Protein AF-A0A2U8WEM3-F1 (afdb_monomer_lite)

Radius of gyration: 13.28 Å; chains: 1; bounding box: 31×22×31 Å

Secondary structure (DSSP, 8-state):
-HHHHHHHHHHHHHHHHHHHHHHHH-TTT--HHHHHHHHHHHHHSTTTTTS-THHHHHHHHHHHH-

Organism: NCBI:txid2202825

Structure (mmCIF, N/CA/C/O backbone):
data_AF-A0A2U8WEM3-F1
#
_entry.id   AF-A0A2U8WEM3-F1
#
loop_
_atom_site.group_PDB
_atom_site.id
_atom_site.type_symbol
_atom_site.label_atom_id
_atom_site.label_alt_id
_atom_site.label_comp_id
_atom_site.label_asym_id
_atom_site.label_entity_id
_atom_site.label_seq_id
_atom_site.pdbx_PDB_ins_code
_atom_site.Cartn_x
_atom_site.Cartn_y
_atom_site.Cartn_z
_atom_site.occupancy
_atom_site.B_iso_or_equiv
_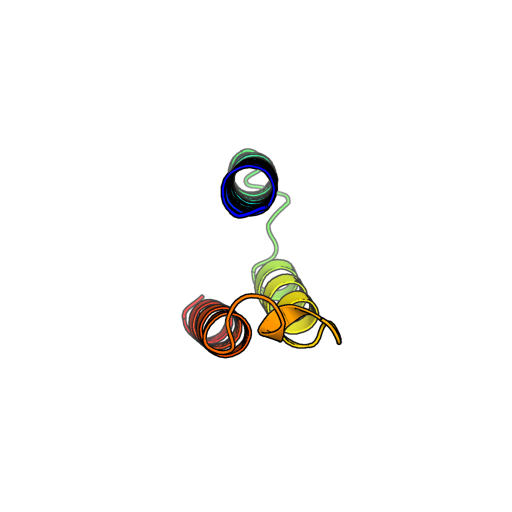atom_site.auth_seq_id
_atom_site.auth_comp_id
_atom_site.auth_asym_id
_atom_site.auth_atom_id
_atom_site.pdbx_PDB_model_num
ATOM 1 N N . MET A 1 1 ? 18.471 8.402 -17.938 1.00 53.16 1 MET A N 1
ATOM 2 C CA . MET A 1 1 ? 17.338 7.525 -17.559 1.00 53.16 1 MET A CA 1
ATOM 3 C C . MET A 1 1 ? 17.195 7.372 -16.045 1.00 53.16 1 MET A C 1
ATOM 5 O O . MET A 1 1 ? 16.149 7.760 -15.550 1.00 53.16 1 MET A O 1
ATOM 9 N N . LYS A 1 2 ? 18.238 6.964 -15.302 1.00 60.31 2 LYS A N 1
ATOM 10 C CA . LYS A 1 2 ? 18.183 6.739 -13.836 1.00 60.31 2 LYS A CA 1
ATOM 11 C C . LYS A 1 2 ? 17.610 7.881 -12.975 1.00 60.31 2 LYS A C 1
ATOM 13 O O . LYS A 1 2 ? 16.971 7.613 -11.968 1.00 60.31 2 LYS A O 1
ATOM 18 N N . GLN A 1 3 ? 17.833 9.143 -13.347 1.00 68.25 3 GLN A N 1
ATOM 19 C CA . GLN A 1 3 ? 17.390 10.288 -12.538 1.00 68.25 3 GLN A CA 1
ATOM 20 C C . GLN A 1 3 ? 15.877 10.535 -12.614 1.00 68.25 3 GLN A C 1
ATOM 22 O O . GLN A 1 3 ? 15.257 10.788 -11.591 1.00 68.25 3 GLN A O 1
ATOM 27 N N . ARG A 1 4 ? 15.270 10.355 -13.794 1.00 62.34 4 ARG A N 1
ATOM 28 C CA . ARG A 1 4 ? 13.812 10.474 -13.964 1.00 62.34 4 ARG A CA 1
ATOM 29 C C . ARG A 1 4 ? 13.059 9.338 -13.272 1.00 62.34 4 ARG A C 1
ATOM 31 O O . ARG A 1 4 ? 11.991 9.558 -12.721 1.00 62.34 4 ARG A O 1
ATOM 38 N N . GLU A 1 5 ? 13.627 8.131 -13.264 1.00 62.72 5 GLU A N 1
ATOM 39 C CA . GLU A 1 5 ? 13.088 7.017 -12.470 1.00 62.72 5 GLU A CA 1
ATOM 40 C C . GLU A 1 5 ? 13.181 7.291 -10.968 1.00 62.72 5 GLU A C 1
ATOM 42 O O . GLU A 1 5 ? 12.264 6.951 -10.226 1.00 62.72 5 GLU A O 1
ATOM 47 N N . LEU A 1 6 ? 14.273 7.908 -10.508 1.00 63.28 6 LEU A N 1
ATOM 48 C CA . LEU A 1 6 ? 14.425 8.280 -9.105 1.00 63.28 6 LEU A CA 1
ATOM 49 C C . LEU A 1 6 ? 13.401 9.348 -8.699 1.00 63.28 6 LEU A C 1
ATOM 51 O O . LEU A 1 6 ? 12.741 9.179 -7.679 1.00 63.28 6 LEU A O 1
ATOM 55 N N . GLU A 1 7 ? 13.213 10.384 -9.518 1.00 61.28 7 GLU A N 1
ATOM 56 C CA . GLU A 1 7 ? 12.178 11.406 -9.311 1.00 61.28 7 GLU A CA 1
ATOM 57 C C . GLU A 1 7 ? 10.775 10.793 -9.283 1.00 61.28 7 GLU A C 1
ATOM 59 O O . GLU A 1 7 ? 10.020 11.045 -8.350 1.00 61.28 7 GLU A O 1
ATOM 64 N N . ALA A 1 8 ? 10.444 9.911 -10.231 1.00 63.69 8 ALA A N 1
ATOM 65 C CA . ALA A 1 8 ? 9.149 9.231 -10.248 1.00 63.69 8 ALA A CA 1
ATOM 66 C C . ALA A 1 8 ? 8.908 8.392 -8.979 1.00 63.69 8 ALA A C 1
ATOM 68 O O . ALA A 1 8 ? 7.797 8.364 -8.449 1.00 63.69 8 ALA A O 1
ATOM 69 N N . ARG A 1 9 ? 9.951 7.732 -8.456 1.00 64.81 9 ARG A N 1
ATOM 70 C CA . ARG A 1 9 ? 9.871 6.961 -7.204 1.00 64.81 9 ARG A CA 1
ATOM 71 C C . ARG A 1 9 ? 9.707 7.861 -5.982 1.00 64.81 9 ARG A C 1
ATOM 73 O O . ARG A 1 9 ? 8.956 7.494 -5.086 1.00 64.81 9 ARG A O 1
ATOM 80 N N . ILE A 1 10 ? 10.372 9.015 -5.949 1.00 67.56 10 ILE A N 1
ATOM 81 C CA . ILE A 1 10 ? 10.223 10.006 -4.873 1.00 67.56 10 ILE A CA 1
ATOM 82 C C . ILE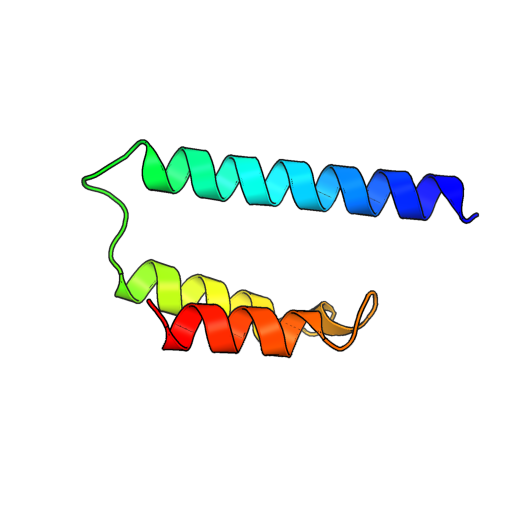 A 1 10 ? 8.796 10.558 -4.864 1.00 67.56 10 ILE A C 1
ATOM 84 O O . ILE A 1 10 ? 8.143 10.499 -3.828 1.00 67.56 10 ILE A O 1
ATOM 88 N N . VAL A 1 11 ? 8.272 10.969 -6.022 1.00 65.44 11 VAL A N 1
ATOM 89 C CA . VAL A 1 11 ? 6.898 11.483 -6.151 1.00 65.44 11 VAL A CA 1
ATOM 90 C C . VAL A 1 11 ? 5.867 10.436 -5.719 1.00 65.44 11 VAL A C 1
ATOM 92 O O . VAL A 1 11 ? 4.923 10.755 -5.001 1.00 65.44 11 VAL A O 1
ATOM 95 N N . ALA A 1 12 ? 6.054 9.165 -6.090 1.00 67.31 12 ALA A N 1
ATOM 96 C CA . ALA A 1 12 ? 5.170 8.085 -5.650 1.00 67.31 12 ALA A CA 1
ATOM 97 C C . ALA A 1 12 ? 5.192 7.888 -4.121 1.00 67.31 12 ALA A C 1
ATOM 99 O O . ALA A 1 12 ? 4.149 7.644 -3.512 1.00 67.31 12 ALA A O 1
ATOM 100 N N . ILE A 1 13 ? 6.366 8.020 -3.494 1.00 77.62 13 ILE A N 1
ATOM 101 C CA . ILE A 1 13 ? 6.524 7.939 -2.035 1.00 77.62 13 ILE A CA 1
ATOM 102 C C . ILE A 1 13 ? 5.861 9.140 -1.350 1.00 77.62 13 ILE A C 1
ATOM 104 O O . ILE A 1 13 ? 5.122 8.945 -0.388 1.00 77.62 13 ILE A O 1
ATOM 108 N N . GLU A 1 14 ? 6.069 10.359 -1.849 1.00 69.25 14 GLU A N 1
ATOM 109 C CA . GLU A 1 14 ? 5.421 11.572 -1.328 1.00 69.25 14 GLU A CA 1
ATOM 110 C C . GLU A 1 14 ? 3.896 11.458 -1.392 1.00 69.25 14 GLU A C 1
ATOM 112 O O . GLU A 1 14 ? 3.204 11.739 -0.412 1.00 69.25 14 GLU A O 1
ATOM 117 N N . HIS A 1 15 ? 3.365 10.957 -2.507 1.00 62.69 15 HIS A N 1
ATOM 118 C CA . HIS A 1 15 ? 1.928 10.792 -2.682 1.00 62.69 15 HIS A CA 1
ATOM 119 C C . HIS A 1 15 ? 1.343 9.732 -1.735 1.00 62.69 15 HIS A C 1
ATOM 121 O O . HIS A 1 15 ? 0.260 9.931 -1.181 1.00 62.69 15 HIS A O 1
ATOM 127 N N . ALA A 1 16 ? 2.064 8.629 -1.508 1.00 77.25 16 ALA A N 1
ATOM 128 C CA . ALA A 1 16 ? 1.671 7.600 -0.548 1.00 77.25 16 ALA A CA 1
ATOM 129 C C . ALA A 1 16 ? 1.700 8.127 0.897 1.00 77.25 16 ALA A C 1
ATOM 131 O O . ALA A 1 16 ? 0.765 7.884 1.660 1.00 77.25 16 ALA A O 1
ATOM 132 N N . LEU A 1 17 ? 2.730 8.899 1.261 1.00 73.19 17 LEU A N 1
ATOM 133 C CA . LEU A 1 17 ? 2.829 9.547 2.570 1.00 73.19 17 LEU A CA 1
ATOM 134 C C . LEU A 1 17 ? 1.697 10.554 2.785 1.00 73.19 17 LEU A C 1
ATOM 136 O O . LEU A 1 17 ? 1.104 10.569 3.859 1.00 73.19 17 LEU A O 1
ATOM 140 N N . GLN A 1 18 ? 1.336 11.334 1.764 1.00 69.81 18 GLN A N 1
ATOM 141 C CA . GLN A 1 18 ? 0.213 12.268 1.835 1.00 69.81 18 GLN A CA 1
ATOM 142 C C . GLN A 1 18 ? -1.119 11.542 2.060 1.00 69.81 18 GLN A C 1
ATOM 144 O O . GLN A 1 18 ? -1.924 11.981 2.878 1.00 69.81 18 GLN A O 1
ATOM 149 N N . VAL A 1 19 ? -1.349 10.412 1.382 1.00 71.19 19 VAL A N 1
ATOM 150 C CA . VAL A 1 19 ? -2.544 9.580 1.599 1.00 71.19 19 VAL A CA 1
ATOM 151 C C . VAL A 1 19 ? -2.573 9.047 3.029 1.00 71.19 19 VAL A C 1
ATOM 153 O O . VAL A 1 19 ? -3.594 9.175 3.697 1.00 71.19 19 VAL A O 1
ATOM 156 N N . ILE A 1 20 ? -1.451 8.526 3.531 1.00 73.88 20 ILE A N 1
ATOM 157 C CA . ILE A 1 20 ? -1.338 8.046 4.914 1.00 73.88 20 ILE A CA 1
ATOM 158 C C . ILE A 1 20 ? -1.623 9.181 5.908 1.00 73.88 20 ILE A C 1
ATOM 160 O O . ILE A 1 20 ? -2.423 8.995 6.819 1.00 73.88 20 ILE A O 1
ATOM 164 N N . VAL A 1 21 ? -1.031 10.364 5.725 1.00 66.44 21 VAL A N 1
ATOM 165 C CA . VAL A 1 21 ? -1.263 11.536 6.588 1.00 66.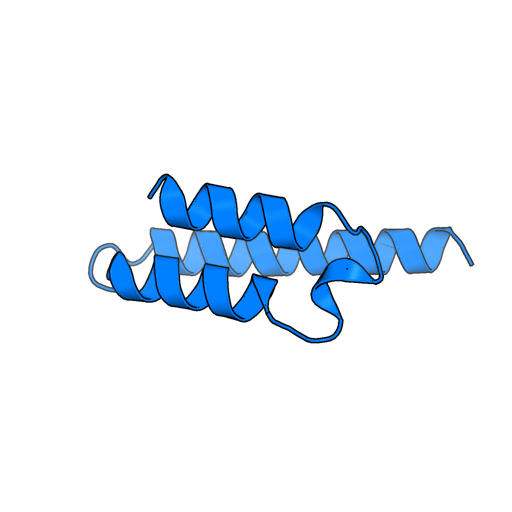44 21 VAL A CA 1
ATOM 166 C C . VAL A 1 21 ? -2.725 11.972 6.547 1.00 66.44 21 VAL A C 1
ATOM 168 O O . VAL A 1 21 ? -3.310 12.203 7.603 1.00 66.44 21 VAL A O 1
ATOM 171 N N . ASN A 1 22 ? -3.338 12.035 5.364 1.00 61.78 22 ASN A N 1
ATOM 172 C CA . ASN A 1 22 ? -4.747 12.399 5.210 1.00 61.78 22 ASN A CA 1
ATOM 173 C C . ASN A 1 22 ? -5.659 11.389 5.916 1.00 61.78 22 ASN A C 1
ATOM 175 O O . ASN A 1 22 ? -6.586 11.778 6.620 1.00 61.78 22 ASN A O 1
ATOM 179 N N . CYS A 1 23 ? -5.356 10.098 5.786 1.00 63.19 23 CYS A N 1
ATOM 180 C CA . CYS A 1 23 ? -6.065 9.033 6.476 1.00 63.19 23 CYS A CA 1
ATOM 181 C C . CYS A 1 23 ? -5.900 9.136 8.005 1.00 63.19 23 CYS A C 1
ATOM 183 O O . CYS A 1 23 ? -6.883 9.059 8.734 1.00 63.19 23 CYS A O 1
ATOM 185 N N . LEU A 1 24 ? -4.681 9.351 8.508 1.00 61.81 24 LEU A N 1
ATOM 186 C CA . LEU A 1 24 ? -4.396 9.423 9.949 1.00 61.81 24 LEU A CA 1
ATOM 187 C C . LEU A 1 24 ? -4.923 10.701 10.618 1.00 61.81 24 LEU A C 1
ATOM 189 O O . LEU A 1 24 ? -5.203 10.693 11.818 1.00 61.81 24 LEU A O 1
ATOM 193 N N . SER A 1 25 ? -5.049 11.792 9.860 1.00 59.38 25 SER A N 1
ATOM 194 C CA . SER A 1 25 ? -5.549 13.080 10.356 1.00 59.38 25 SER A CA 1
ATOM 195 C C . SER A 1 25 ? -7.053 13.058 10.632 1.00 59.38 25 SER A C 1
ATOM 197 O O . SER A 1 25 ? -7.530 13.824 11.467 1.00 59.38 25 SER A O 1
ATOM 199 N N . ASP A 1 26 ? -7.793 12.150 9.996 1.00 60.56 26 ASP A N 1
ATOM 200 C CA . ASP A 1 26 ? -9.227 11.985 10.203 1.00 60.56 26 ASP A CA 1
ATOM 201 C C . ASP A 1 26 ? -9.515 10.711 11.017 1.00 60.56 26 ASP A C 1
ATOM 203 O O . ASP A 1 26 ? -9.805 9.632 10.489 1.00 60.56 26 ASP A O 1
ATOM 207 N N . ARG A 1 27 ? -9.411 10.855 12.346 1.00 51.78 27 ARG A N 1
ATOM 208 C CA . ARG A 1 27 ? -9.586 9.789 13.353 1.00 51.78 27 ARG A CA 1
ATOM 209 C C . ARG A 1 27 ? -10.959 9.098 13.330 1.00 51.78 27 ARG A C 1
ATOM 211 O O . ARG A 1 27 ? -11.093 8.065 13.978 1.00 51.78 27 ARG A O 1
ATOM 218 N N . GLN A 1 28 ? -11.958 9.626 12.616 1.00 54.00 28 GLN A N 1
ATOM 219 C CA . GLN A 1 28 ? -13.262 8.972 12.426 1.00 54.00 28 GLN A CA 1
ATOM 220 C C . GLN A 1 28 ? -13.379 8.212 11.088 1.00 54.00 28 GLN A C 1
ATOM 222 O O . GLN A 1 28 ? -14.336 7.463 10.906 1.00 54.00 28 GLN A O 1
ATOM 227 N N . SER A 1 29 ? -12.417 8.356 10.167 1.00 54.53 29 SER A N 1
ATOM 228 C CA . SER A 1 29 ? -12.518 7.844 8.786 1.00 54.53 29 SER A CA 1
ATOM 229 C C . SER A 1 29 ? -11.715 6.570 8.487 1.00 54.53 29 SER A C 1
ATOM 231 O O . SER A 1 29 ? -11.959 5.907 7.471 1.00 54.53 29 SER A O 1
ATOM 233 N N . LEU A 1 30 ? -10.750 6.217 9.342 1.00 61.94 30 LEU A N 1
ATOM 234 C CA . LEU A 1 30 ? -9.900 5.044 9.144 1.00 61.94 30 LEU A CA 1
ATOM 235 C C . LEU A 1 30 ? -10.499 3.805 9.807 1.00 61.94 30 LEU A C 1
ATOM 237 O O . LEU A 1 30 ? -10.096 3.378 10.888 1.00 61.94 30 LEU A O 1
ATOM 241 N N . ASP A 1 31 ? -11.448 3.198 9.105 1.00 74.06 31 ASP A N 1
ATOM 242 C CA . ASP A 1 31 ? -11.818 1.810 9.349 1.00 74.06 31 ASP A CA 1
ATOM 243 C C . ASP A 1 31 ? -10.590 0.913 9.089 1.00 74.06 31 ASP A C 1
ATOM 245 O O . ASP A 1 31 ? -9.995 0.931 8.005 1.00 74.06 31 ASP A O 1
ATOM 249 N N . ARG A 1 32 ? -10.181 0.140 10.100 1.00 73.44 32 ARG A N 1
ATOM 250 C CA . ARG A 1 32 ? -9.039 -0.786 10.012 1.00 73.44 32 ARG A CA 1
ATOM 251 C C . ARG A 1 32 ? -9.197 -1.763 8.845 1.00 73.44 32 ARG A C 1
ATOM 253 O O . ARG A 1 32 ? -8.235 -2.002 8.123 1.00 73.44 32 ARG A O 1
ATOM 260 N N . GLY A 1 33 ? -10.402 -2.283 8.626 1.00 81.19 33 GLY A N 1
ATOM 261 C CA . GLY A 1 33 ? -10.722 -3.159 7.502 1.00 81.19 33 GLY A CA 1
ATOM 262 C C . GLY A 1 33 ? -10.550 -2.462 6.153 1.00 81.19 33 GLY A C 1
ATOM 263 O O . GLY A 1 33 ? -9.987 -3.052 5.233 1.00 81.19 33 GLY A O 1
ATOM 264 N N . LYS A 1 34 ? -10.929 -1.185 6.042 1.00 79.00 34 LYS A N 1
ATOM 265 C CA . LYS A 1 34 ? -10.666 -0.365 4.846 1.00 79.00 34 LYS A CA 1
ATOM 266 C C . LYS A 1 34 ? -9.166 -0.200 4.5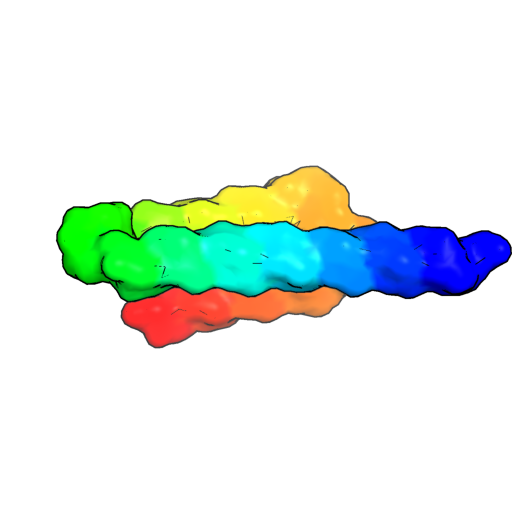88 1.00 79.00 34 LYS A C 1
ATOM 268 O O . LYS A 1 34 ? -8.741 -0.264 3.439 1.00 79.00 34 LYS A O 1
ATOM 273 N N . LEU A 1 35 ? -8.361 -0.029 5.634 1.00 76.00 35 LEU A N 1
ATOM 274 C CA . LEU A 1 35 ? -6.901 0.089 5.532 1.00 76.00 35 LEU A CA 1
ATOM 275 C C . LEU A 1 35 ? -6.259 -1.227 5.065 1.00 76.00 35 LEU A C 1
ATOM 277 O O . LEU A 1 35 ? -5.467 -1.228 4.1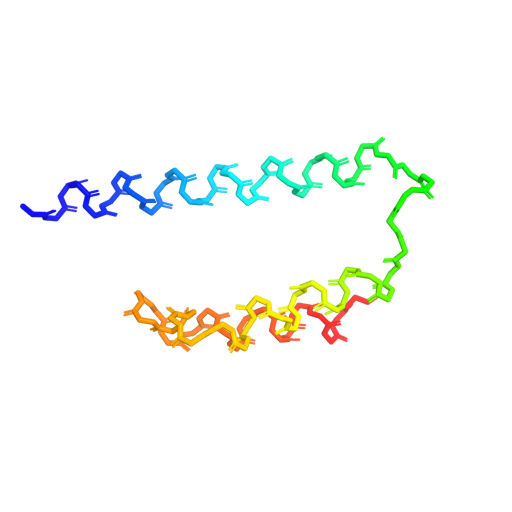23 1.00 76.00 35 LEU A O 1
ATOM 281 N N . VAL A 1 36 ? -6.669 -2.351 5.658 1.00 84.81 36 VAL A N 1
ATOM 282 C CA . VAL A 1 36 ? -6.261 -3.704 5.244 1.00 84.81 36 VAL A CA 1
ATOM 283 C C . VAL A 1 36 ? -6.644 -3.967 3.784 1.00 84.81 36 VAL A C 1
ATOM 285 O O . VAL A 1 36 ? -5.813 -4.432 3.005 1.00 84.81 36 VAL A O 1
ATOM 288 N N . TYR A 1 37 ? -7.870 -3.610 3.388 1.00 84.88 37 TYR A N 1
ATOM 289 C CA . TYR A 1 37 ? -8.354 -3.750 2.015 1.00 84.88 37 TYR A CA 1
ATOM 290 C C . TYR A 1 37 ? -7.521 -2.938 1.018 1.00 84.88 37 TYR A C 1
ATOM 292 O O . TYR A 1 37 ? -7.081 -3.478 0.006 1.00 84.88 37 TYR A O 1
ATOM 300 N N . LEU A 1 38 ? -7.264 -1.657 1.307 1.00 82.25 38 LEU A N 1
ATOM 301 C CA . LEU A 1 38 ? -6.483 -0.784 0.425 1.00 82.25 38 LEU A CA 1
ATOM 302 C C . LEU A 1 38 ? -5.040 -1.279 0.257 1.00 82.25 38 LEU A C 1
ATOM 304 O O . LEU A 1 38 ? -4.513 -1.258 -0.853 1.00 82.25 38 LEU A O 1
ATOM 308 N N . LEU A 1 39 ? -4.414 -1.761 1.334 1.00 81.69 39 LEU A N 1
ATOM 309 C CA . LEU A 1 39 ? -3.068 -2.338 1.283 1.00 81.69 39 LEU A CA 1
ATOM 310 C C . LEU A 1 39 ? -3.026 -3.654 0.494 1.00 81.69 39 LEU A C 1
ATOM 312 O O . LEU A 1 39 ? -2.083 -3.873 -0.265 1.00 81.69 39 LEU A O 1
ATOM 316 N N . GLY A 1 40 ? -4.047 -4.505 0.634 1.00 85.62 40 GLY A N 1
ATOM 317 C CA . GLY A 1 40 ? -4.196 -5.725 -0.163 1.00 85.62 40 GLY A CA 1
ATOM 318 C C . GLY A 1 40 ? -4.382 -5.425 -1.651 1.00 85.62 40 GLY A C 1
ATOM 319 O O . GLY A 1 40 ? -3.635 -5.940 -2.476 1.00 85.62 40 GLY A O 1
ATOM 320 N N . ALA A 1 41 ? -5.296 -4.511 -1.988 1.00 85.19 41 ALA A N 1
ATOM 321 C CA . ALA A 1 41 ? -5.549 -4.094 -3.366 1.00 85.19 41 ALA A CA 1
ATOM 322 C C . ALA A 1 41 ? -4.298 -3.492 -4.029 1.00 85.19 41 ALA A C 1
ATOM 324 O O . ALA A 1 41 ? -3.976 -3.827 -5.165 1.00 85.19 41 ALA A O 1
ATOM 325 N N . ALA A 1 42 ? -3.540 -2.665 -3.302 1.00 79.94 42 ALA A N 1
ATOM 326 C CA . ALA A 1 42 ? -2.277 -2.117 -3.793 1.00 79.94 42 ALA A CA 1
ATOM 327 C C . ALA A 1 42 ? -1.187 -3.189 -3.988 1.00 79.94 42 ALA A C 1
ATOM 329 O O . ALA A 1 42 ? -0.307 -3.019 -4.830 1.00 79.94 42 ALA A O 1
ATOM 330 N N . ALA A 1 43 ? -1.223 -4.289 -3.229 1.00 82.31 43 ALA A N 1
ATOM 331 C CA . ALA A 1 43 ? -0.322 -5.423 -3.429 1.00 82.31 43 ALA A CA 1
ATOM 332 C C . ALA A 1 43 ? -0.710 -6.289 -4.641 1.00 82.31 43 ALA A C 1
ATOM 334 O O . ALA A 1 43 ? 0.164 -6.944 -5.211 1.00 82.31 43 ALA A O 1
ATOM 335 N N . ASP A 1 44 ? -1.992 -6.289 -5.012 1.00 87.25 44 ASP A N 1
ATOM 336 C CA . ASP A 1 44 ? -2.563 -7.086 -6.105 1.00 87.25 44 ASP A CA 1
ATOM 337 C C . ASP A 1 44 ? -2.597 -6.350 -7.450 1.00 87.25 44 ASP A C 1
ATOM 339 O O . ASP A 1 44 ? -2.880 -6.956 -8.484 1.00 87.25 44 ASP A O 1
ATOM 343 N N . GLU A 1 45 ? -2.274 -5.055 -7.452 1.00 86.44 45 GLU A N 1
ATOM 344 C CA . GLU A 1 45 ? -2.119 -4.253 -8.662 1.00 86.44 45 GLU A CA 1
ATOM 345 C C . GLU A 1 45 ? -1.143 -4.938 -9.644 1.00 86.44 45 GLU A C 1
ATOM 347 O O . GLU A 1 45 ? -0.013 -5.262 -9.256 1.00 86.44 45 GLU A O 1
ATOM 352 N N . PRO A 1 46 ? -1.517 -5.124 -10.929 1.00 77.81 46 PRO A N 1
ATOM 353 C CA . PRO A 1 46 ? -0.725 -5.875 -11.913 1.00 77.81 46 PRO A CA 1
ATOM 354 C C . PRO A 1 46 ? 0.734 -5.414 -12.037 1.00 77.81 46 PRO A C 1
ATOM 356 O O . PRO A 1 46 ? 1.619 -6.188 -12.401 1.00 77.81 46 PRO A O 1
ATOM 359 N N . ASN A 1 47 ? 0.984 -4.146 -11.707 1.00 78.50 47 ASN A N 1
ATOM 360 C CA . ASN A 1 47 ? 2.270 -3.475 -11.839 1.00 78.50 47 ASN A CA 1
ATOM 361 C C . ASN A 1 47 ? 2.994 -3.245 -10.502 1.00 78.50 47 ASN A C 1
ATOM 363 O O . ASN A 1 47 ? 4.102 -2.704 -10.496 1.00 78.50 47 ASN A O 1
ATOM 367 N N . ALA A 1 48 ? 2.420 -3.664 -9.370 1.00 71.06 48 ALA A N 1
ATOM 368 C CA . ALA A 1 48 ? 2.948 -3.376 -8.033 1.00 71.06 48 ALA A CA 1
ATOM 369 C C . ALA A 1 48 ? 4.374 -3.915 -7.806 1.00 71.06 48 ALA A C 1
ATOM 371 O O . ALA A 1 48 ? 5.150 -3.349 -7.034 1.00 71.06 48 ALA A O 1
ATOM 372 N N . GLY A 1 49 ? 4.742 -4.996 -8.500 1.00 72.62 49 GLY A N 1
ATOM 373 C CA . GLY A 1 49 ? 6.067 -5.614 -8.433 1.00 72.62 49 GLY A CA 1
ATOM 374 C C . GLY A 1 49 ? 7.071 -5.148 -9.492 1.00 72.62 49 GLY A C 1
ATOM 375 O O . GLY A 1 49 ? 8.244 -5.500 -9.372 1.00 72.62 49 GLY A O 1
ATOM 376 N N . LEU A 1 50 ? 6.660 -4.369 -10.506 1.00 75.31 50 LEU A N 1
ATOM 377 C CA . LEU A 1 50 ? 7.521 -4.030 -11.654 1.00 75.31 50 LEU A CA 1
ATOM 378 C C . LEU A 1 50 ? 8.773 -3.249 -11.243 1.00 75.31 50 LEU A C 1
ATOM 380 O O . LEU A 1 50 ? 9.865 -3.514 -11.737 1.00 75.31 50 LEU A O 1
ATOM 384 N N . SER A 1 51 ? 8.622 -2.313 -10.308 1.00 71.56 51 SER A N 1
ATOM 385 C CA . SER A 1 51 ? 9.729 -1.486 -9.815 1.00 71.56 51 SER A CA 1
ATOM 386 C C . SER A 1 51 ? 10.532 -2.168 -8.703 1.00 71.56 51 SER A C 1
ATOM 388 O O . SER A 1 51 ? 11.706 -1.852 -8.504 1.00 71.56 51 SER A O 1
ATOM 390 N N . ASN A 1 52 ? 9.899 -3.060 -7.934 1.00 75.38 52 ASN A N 1
ATOM 391 C CA . ASN A 1 52 ? 10.524 -3.844 -6.870 1.00 75.38 52 ASN A CA 1
ATOM 392 C C . ASN A 1 52 ? 9.594 -4.992 -6.443 1.00 75.38 52 ASN A C 1
ATOM 394 O O . ASN A 1 52 ? 8.549 -4.763 -5.832 1.00 75.38 52 ASN A O 1
ATOM 398 N N . ALA A 1 53 ? 10.021 -6.233 -6.680 1.00 79.88 53 ALA A N 1
ATOM 399 C CA . ALA A 1 53 ? 9.24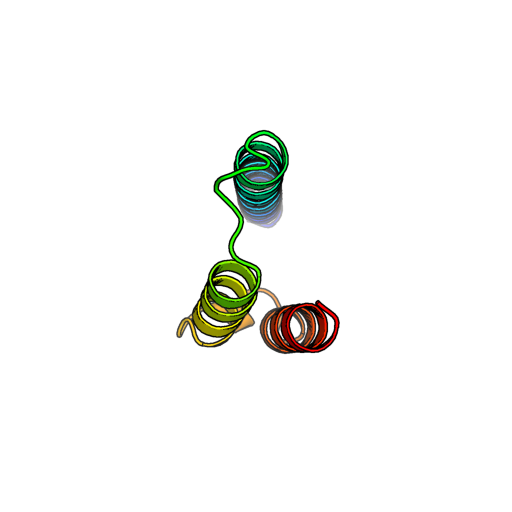8 -7.434 -6.355 1.00 79.88 53 ALA A CA 1
ATOM 400 C C . ALA A 1 53 ? 8.963 -7.620 -4.847 1.00 79.88 53 ALA A C 1
ATOM 402 O O . ALA A 1 53 ? 8.090 -8.397 -4.467 1.00 79.88 53 ALA A O 1
ATOM 403 N N . GLY A 1 54 ? 9.682 -6.913 -3.971 1.00 79.56 54 GLY A N 1
ATOM 404 C CA . GLY A 1 54 ? 9.455 -6.917 -2.527 1.00 79.56 54 GLY A CA 1
ATOM 405 C C . GLY A 1 54 ? 8.287 -6.040 -2.066 1.00 79.56 54 GLY A C 1
ATOM 406 O O . GLY A 1 54 ? 7.789 -6.255 -0.961 1.00 79.56 54 GLY A O 1
ATOM 407 N N . ILE A 1 55 ? 7.830 -5.085 -2.889 1.00 78.62 55 ILE A N 1
ATOM 408 C CA . ILE A 1 55 ? 6.762 -4.140 -2.519 1.00 78.62 55 ILE A CA 1
ATOM 409 C C . ILE A 1 55 ? 5.434 -4.861 -2.237 1.00 78.62 55 ILE A C 1
ATOM 411 O O . ILE A 1 55 ? 4.911 -4.674 -1.137 1.00 78.62 55 ILE A O 1
ATOM 415 N N . PRO A 1 56 ? 4.920 -5.751 -3.113 1.00 83.81 56 PRO A N 1
ATOM 416 C CA . PRO A 1 56 ? 3.679 -6.480 -2.834 1.00 83.81 56 PRO A CA 1
ATOM 417 C C . PRO A 1 56 ? 3.729 -7.267 -1.518 1.00 83.81 56 PRO A C 1
ATOM 419 O O . PRO A 1 56 ? 2.790 -7.256 -0.723 1.00 83.81 56 PRO A O 1
ATOM 422 N N . LYS A 1 57 ? 4.869 -7.911 -1.236 1.00 84.69 57 LYS A N 1
ATOM 423 C CA . LYS A 1 57 ? 5.074 -8.683 -0.003 1.00 84.69 57 LYS A CA 1
ATOM 424 C C . LYS A 1 57 ? 5.105 -7.793 1.242 1.00 84.69 57 LYS A C 1
ATOM 426 O O . LYS A 1 57 ? 4.597 -8.196 2.287 1.00 84.69 57 LYS A O 1
ATOM 431 N N . ALA A 1 58 ? 5.711 -6.612 1.150 1.00 75.50 58 ALA A N 1
ATOM 432 C CA . ALA A 1 58 ? 5.758 -5.656 2.251 1.00 75.50 58 ALA A CA 1
ATOM 433 C C . ALA A 1 58 ? 4.368 -5.082 2.565 1.00 75.50 58 ALA A C 1
ATOM 435 O O . ALA A 1 58 ? 3.998 -5.014 3.734 1.00 75.50 58 ALA A O 1
ATOM 436 N N . LEU A 1 59 ? 3.580 -4.752 1.536 1.00 80.12 59 LEU A N 1
ATOM 437 C CA . LEU A 1 59 ? 2.205 -4.267 1.687 1.00 80.12 59 LEU A CA 1
ATOM 438 C C . LEU A 1 59 ? 1.295 -5.312 2.347 1.00 80.12 59 LEU A C 1
ATOM 440 O O . LEU A 1 59 ? 0.577 -4.983 3.289 1.00 80.12 59 LEU A O 1
ATOM 444 N N . ARG A 1 60 ? 1.389 -6.584 1.932 1.00 85.25 60 ARG A N 1
ATOM 445 C CA . ARG A 1 60 ? 0.641 -7.688 2.563 1.00 85.25 60 ARG A CA 1
ATOM 446 C C . ARG A 1 60 ? 1.014 -7.882 4.030 1.00 85.25 60 ARG A C 1
ATOM 448 O O . ARG A 1 60 ? 0.129 -7.956 4.873 1.00 85.25 60 ARG A O 1
ATOM 455 N N . ARG A 1 61 ? 2.311 -7.881 4.355 1.00 79.50 61 ARG A N 1
ATOM 456 C CA . ARG A 1 61 ? 2.774 -7.978 5.752 1.00 79.50 61 ARG A CA 1
ATOM 457 C C . ARG A 1 61 ? 2.287 -6.818 6.611 1.00 79.50 61 ARG A C 1
ATOM 459 O O . ARG A 1 61 ? 1.948 -7.024 7.769 1.00 79.50 61 ARG A O 1
ATOM 466 N N . LEU A 1 62 ? 2.260 -5.609 6.051 1.00 75.88 62 LEU A N 1
ATOM 467 C CA . LEU A 1 62 ? 1.735 -4.447 6.755 1.00 75.88 62 LEU A CA 1
ATOM 468 C C . LEU A 1 62 ? 0.238 -4.618 7.035 1.00 75.88 62 LEU A C 1
ATOM 470 O O . LEU A 1 62 ? -0.180 -4.419 8.170 1.00 75.88 62 LEU A O 1
ATOM 474 N N . ALA A 1 63 ? -0.539 -5.065 6.045 1.00 79.38 63 ALA A N 1
ATOM 475 C CA . ALA A 1 63 ? -1.962 -5.356 6.206 1.00 79.38 63 ALA A CA 1
ATOM 476 C C . ALA A 1 63 ? -2.230 -6.436 7.273 1.00 79.38 63 ALA A C 1
ATOM 478 O O . ALA A 1 63 ? -3.133 -6.277 8.083 1.00 79.38 63 ALA A O 1
ATOM 479 N N . GLU A 1 64 ? -1.422 -7.500 7.315 1.00 84.69 64 GLU A N 1
ATOM 480 C CA . GLU A 1 64 ? -1.515 -8.569 8.325 1.00 84.69 64 GLU A CA 1
ATOM 481 C C . GLU A 1 64 ? -1.162 -8.095 9.745 1.00 84.69 64 GLU A C 1
ATOM 483 O O . GLU A 1 64 ? -1.639 -8.665 10.724 1.00 84.69 64 GLU A O 1
ATOM 488 N N . SER A 1 65 ? -0.310 -7.072 9.867 1.00 77.25 65 SER A N 1
ATOM 489 C CA . SER A 1 65 ? 0.154 -6.542 11.157 1.00 77.25 65 SER A CA 1
ATOM 490 C C . SER A 1 65 ? -0.755 -5.478 11.775 1.00 77.25 65 SER A C 1
ATOM 492 O O . SER A 1 65 ? -0.579 -5.144 12.948 1.00 77.25 65 SER A O 1
ATOM 494 N N . LEU A 1 66 ? -1.682 -4.926 10.986 1.00 70.62 66 LEU A N 1
ATOM 495 C CA . LEU A 1 66 ? -2.606 -3.874 11.403 1.00 70.62 66 LEU A CA 1
ATOM 496 C C . LEU A 1 66 ? -3.774 -4.451 12.158 1.00 70.62 66 LEU A C 1
ATOM 498 O O . LEU A 1 66 ? -4.033 -3.963 13.277 1.00 70.62 66 LEU A O 1
#

Foldseek 3Di:
DVVVVVVVVVVVVVVVVVVVCVLVVPPVRDDLVVQLVVLQVCLVPPCNPVVHVCRSVVSNVVSVVD

pLDDT: mean 72.6, std 9.34, range [51.78, 87.25]

Sequence (66 aa):
MKQRELEARIVAIEHALQVIVNCLSDRQSLDRGKLVYLLGAAADEPNAGLSNAGIPKALRRLAESL